Protein AF-A0A7V3BK94-F1 (afdb_monomer_lite)

Secondary structure (DSSP, 8-state):
---------HHHHHHHHHHTTSSPPPEEEEEEGGGHHHHHHHHHTT--SSEEEEE-

Structure (mmCIF, N/CA/C/O backbone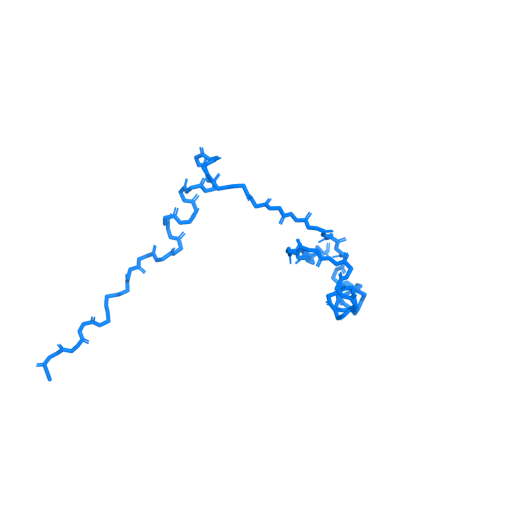):
data_AF-A0A7V3BK94-F1
#
_entry.id   AF-A0A7V3BK94-F1
#
loop_
_atom_site.group_PDB
_atom_site.id
_atom_site.type_symbol
_atom_site.label_atom_id
_atom_site.label_alt_id
_atom_site.label_comp_id
_atom_site.label_asym_id
_atom_site.label_entity_id
_atom_site.label_seq_id
_atom_site.pdbx_PDB_ins_code
_atom_site.Cartn_x
_atom_site.Cartn_y
_atom_site.Cartn_z
_atom_site.occupancy
_atom_site.B_iso_or_equiv
_atom_site.auth_seq_id
_atom_site.auth_comp_id
_atom_site.auth_asym_id
_atom_site.auth_atom_id
_atom_site.pdbx_PDB_model_num
ATOM 1 N N . MET A 1 1 ? 13.601 -6.143 38.748 1.00 39.72 1 MET A N 1
ATOM 2 C CA . MET A 1 1 ? 12.365 -6.907 39.023 1.00 39.72 1 MET A CA 1
ATOM 3 C C . MET A 1 1 ? 11.288 -5.862 39.295 1.00 39.72 1 MET A C 1
ATOM 5 O O . MET A 1 1 ? 11.357 -5.236 40.332 1.00 39.72 1 MET A O 1
ATOM 9 N N . VAL A 1 2 ? 10.408 -5.432 38.397 1.00 38.94 2 VAL A N 1
ATOM 10 C CA . VAL A 1 2 ? 9.819 -5.957 37.161 1.00 38.94 2 VAL A CA 1
ATOM 11 C C . VAL A 1 2 ? 9.594 -4.733 36.253 1.00 38.94 2 VAL A C 1
ATOM 13 O O . VAL A 1 2 ? 9.026 -3.752 36.720 1.00 38.94 2 VAL A O 1
ATOM 16 N N . SER A 1 3 ? 10.029 -4.759 34.990 1.00 31.69 3 SER A N 1
ATOM 17 C CA . SER A 1 3 ? 9.540 -3.800 33.988 1.00 31.69 3 SER A CA 1
ATOM 18 C C . SER A 1 3 ? 8.509 -4.546 33.154 1.00 31.69 3 SER A C 1
ATOM 20 O O . SER A 1 3 ? 8.846 -5.429 32.368 1.00 31.69 3 SER A O 1
ATOM 22 N N . VAL A 1 4 ? 7.238 -4.290 33.450 1.00 43.53 4 VAL A N 1
ATOM 23 C CA . VAL A 1 4 ? 6.103 -4.866 32.736 1.00 43.53 4 VAL A CA 1
ATOM 24 C C . VAL A 1 4 ? 6.095 -4.252 31.338 1.00 43.53 4 VAL A C 1
ATOM 26 O O . VAL A 1 4 ? 5.644 -3.124 31.157 1.00 43.53 4 VAL A O 1
ATOM 29 N N . ILE A 1 5 ? 6.589 -4.983 30.337 1.00 49.16 5 ILE A N 1
ATOM 30 C CA . ILE A 1 5 ? 6.180 -4.748 28.951 1.00 49.16 5 ILE A CA 1
ATOM 31 C C . ILE A 1 5 ? 4.724 -5.201 28.891 1.00 49.16 5 ILE A C 1
ATOM 33 O O . ILE A 1 5 ? 4.429 -6.392 28.815 1.00 49.16 5 ILE A O 1
ATOM 37 N N . SER A 1 6 ? 3.798 -4.253 29.016 1.00 42.16 6 SER A N 1
ATOM 38 C CA . SER A 1 6 ? 2.400 -4.524 28.727 1.00 42.16 6 SER A CA 1
ATOM 39 C C . SER A 1 6 ? 2.289 -4.733 27.219 1.00 42.16 6 SER A C 1
ATOM 41 O O . SER A 1 6 ? 2.522 -3.829 26.414 1.00 42.16 6 SER A O 1
ATOM 43 N N . THR A 1 7 ? 1.961 -5.955 26.808 1.00 56.66 7 THR A N 1
ATOM 44 C CA . THR A 1 7 ? 1.478 -6.232 25.456 1.00 56.66 7 THR A CA 1
ATOM 45 C C . THR A 1 7 ? 0.097 -5.597 25.331 1.00 56.66 7 THR A C 1
ATOM 47 O O . THR A 1 7 ? -0.927 -6.270 25.397 1.00 56.66 7 THR A O 1
ATOM 50 N N . LEU A 1 8 ? 0.054 -4.268 25.210 1.00 55.91 8 LEU A N 1
ATOM 51 C CA . LEU A 1 8 ? -1.120 -3.570 24.708 1.00 55.91 8 LEU A CA 1
ATOM 52 C C . LEU A 1 8 ? -1.513 -4.259 23.394 1.00 55.91 8 LEU A C 1
ATOM 54 O O . LEU A 1 8 ? -0.626 -4.495 22.562 1.00 55.91 8 LEU A O 1
ATOM 58 N N . PRO A 1 9 ? -2.796 -4.562 23.153 1.00 53.56 9 PRO A N 1
ATOM 59 C CA . PRO A 1 9 ? -3.261 -4.957 21.834 1.00 53.56 9 PRO A CA 1
ATOM 60 C C . PRO A 1 9 ? -3.180 -3.733 20.903 1.00 53.56 9 PRO A C 1
ATOM 62 O O . PRO A 1 9 ? -4.198 -3.168 20.520 1.00 53.56 9 PRO A O 1
ATOM 65 N N . ARG A 1 10 ? -1.962 -3.294 20.542 1.00 62.16 10 ARG A N 1
ATOM 66 C CA . ARG A 1 10 ? -1.699 -2.097 19.718 1.00 62.16 10 ARG A CA 1
ATOM 67 C C . ARG A 1 10 ? -2.448 -2.141 18.389 1.00 62.16 10 ARG A C 1
ATOM 69 O O .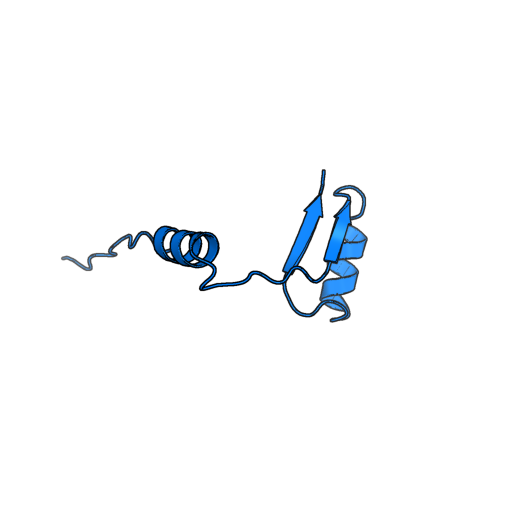 ARG A 1 10 ? -2.857 -1.106 17.884 1.00 62.16 10 ARG A O 1
ATOM 76 N N . SER A 1 11 ? -2.664 -3.333 17.845 1.00 67.06 11 SER A N 1
ATOM 77 C CA . SER A 1 11 ? -3.400 -3.500 16.594 1.00 67.06 11 SER A CA 1
ATOM 78 C C . SER A 1 11 ? -4.921 -3.449 16.779 1.00 67.06 11 SER A C 1
ATOM 80 O O . SER A 1 11 ? -5.621 -3.016 15.870 1.00 67.06 11 SER A O 1
ATOM 82 N N . GLY A 1 12 ? -5.454 -3.851 17.940 1.00 77.62 12 GLY A N 1
ATOM 83 C CA . GLY A 1 12 ? -6.902 -3.971 18.159 1.00 77.62 12 GLY A CA 1
ATOM 84 C C . GLY A 1 12 ? -7.632 -2.630 18.081 1.00 77.62 12 GLY A C 1
ATOM 85 O O . GLY A 1 12 ? -8.686 -2.527 17.456 1.00 77.62 12 GLY A O 1
ATOM 86 N N . GLU A 1 13 ? -7.043 -1.578 18.649 1.00 81.38 13 GLU A N 1
ATOM 87 C CA . GLU A 1 13 ? -7.609 -0.228 18.571 1.00 81.38 13 GLU A CA 1
ATOM 88 C C . GLU A 1 13 ? -7.541 0.352 17.156 1.00 81.38 13 GLU A C 1
ATOM 90 O O . GLU A 1 13 ? -8.509 0.965 16.709 1.00 81.38 13 GLU A O 1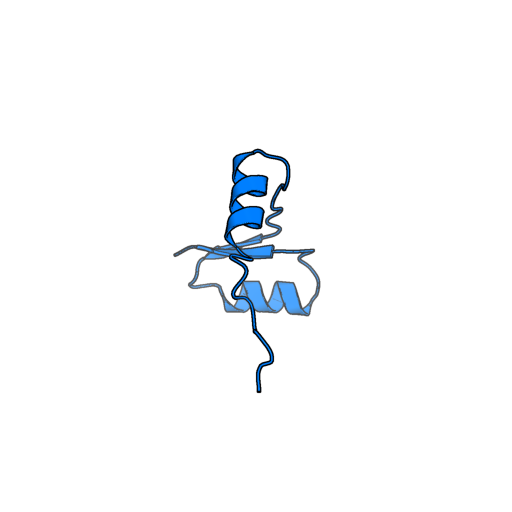
ATOM 95 N N . ILE A 1 14 ? -6.450 0.087 16.427 1.00 81.38 14 ILE A N 1
ATOM 96 C CA . ILE A 1 14 ? -6.287 0.502 15.027 1.00 81.38 14 ILE A CA 1
ATOM 97 C C . ILE A 1 14 ? -7.380 -0.138 14.167 1.00 81.38 14 ILE A C 1
ATOM 99 O O . ILE A 1 14 ? -8.081 0.567 13.444 1.00 81.38 14 ILE A O 1
ATOM 103 N N . PHE A 1 15 ? -7.586 -1.454 14.283 1.00 83.19 15 PHE A N 1
ATOM 104 C CA . PHE A 1 15 ? -8.645 -2.143 13.542 1.00 83.19 15 PHE A CA 1
ATOM 105 C C . PHE A 1 15 ? -10.041 -1.665 13.942 1.00 83.19 15 PHE A C 1
ATOM 107 O O . PHE A 1 15 ? -10.903 -1.532 13.075 1.00 83.19 15 PHE A O 1
ATOM 114 N N . ARG A 1 16 ? -10.266 -1.338 15.222 1.00 87.00 16 ARG A N 1
ATOM 115 C CA . ARG A 1 16 ? -11.528 -0.737 15.671 1.00 87.00 16 ARG A CA 1
ATOM 116 C C . ARG A 1 16 ? -11.773 0.620 15.011 1.00 87.00 16 ARG A C 1
ATOM 118 O O . ARG A 1 16 ? -12.898 0.869 14.596 1.00 87.00 16 ARG A O 1
ATOM 125 N N . TRP A 1 17 ? -10.764 1.485 14.900 1.00 87.25 17 TRP A N 1
ATOM 126 C CA . TRP A 1 17 ? -10.901 2.779 14.220 1.00 87.25 17 TRP A CA 1
ATOM 127 C C . TRP A 1 17 ? -11.111 2.643 12.713 1.00 87.25 17 TRP A C 1
ATOM 129 O O . TRP A 1 17 ? -11.876 3.416 12.144 1.00 87.25 17 TRP A O 1
ATOM 139 N N . V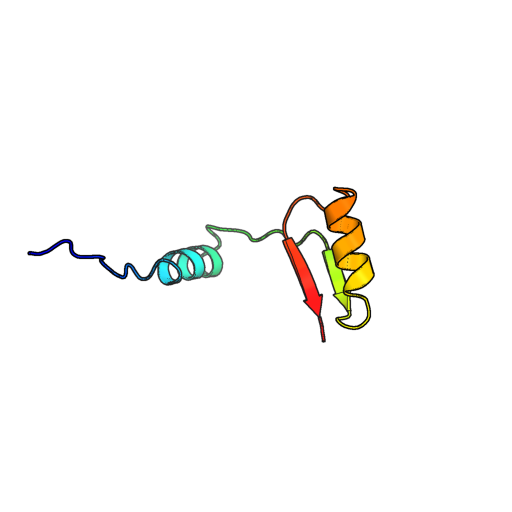AL A 1 18 ? -10.479 1.656 12.072 1.00 86.62 18 VAL A N 1
ATOM 140 C CA . VAL A 1 18 ? -10.732 1.343 10.657 1.00 86.62 18 VAL A CA 1
ATOM 141 C C . VAL A 1 18 ? -12.166 0.846 10.468 1.00 86.62 18 VAL A C 1
ATOM 143 O O . VAL A 1 18 ? -12.894 1.384 9.639 1.00 86.62 18 VAL A O 1
ATOM 146 N N . GLY A 1 19 ? -12.611 -0.117 11.282 1.00 86.44 19 GLY A N 1
ATOM 147 C CA . GLY A 1 19 ? -13.972 -0.660 11.223 1.00 86.44 19 GLY A CA 1
ATOM 148 C C . GLY A 1 19 ? -15.061 0.354 11.591 1.00 86.44 19 GLY A C 1
ATOM 149 O O . 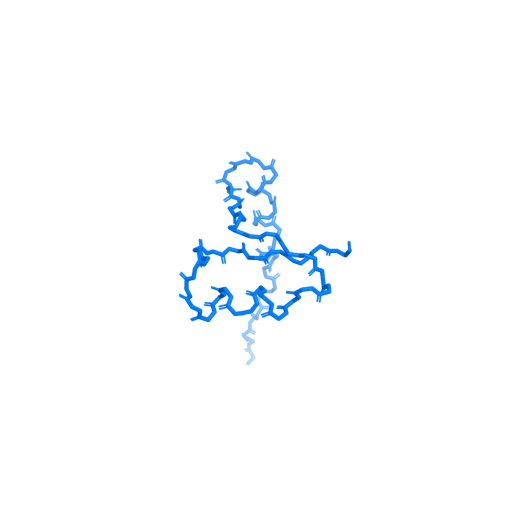GLY A 1 19 ? -16.160 0.289 11.050 1.00 86.44 19 GLY A O 1
ATOM 150 N N . SER A 1 20 ? -14.762 1.317 12.470 1.00 91.06 20 SER A N 1
ATOM 151 C CA . SER A 1 20 ? -15.676 2.415 12.815 1.00 91.06 20 SER A CA 1
ATOM 152 C C . SER A 1 20 ? -15.615 3.602 11.847 1.00 91.06 20 SER A C 1
ATOM 154 O O . SER A 1 20 ? -16.375 4.555 12.012 1.00 91.06 20 SER A O 1
ATOM 156 N N . GLY A 1 21 ? -14.709 3.583 10.862 1.00 87.06 21 GLY A N 1
ATOM 157 C CA . GLY A 1 21 ? -14.505 4.670 9.900 1.00 87.06 21 GLY A CA 1
ATOM 158 C C . GLY A 1 21 ? -13.787 5.909 10.456 1.00 87.06 21 GLY A C 1
ATOM 159 O O . GLY A 1 21 ? -13.636 6.894 9.731 1.00 87.06 21 GLY A O 1
ATOM 160 N N . GLN A 1 22 ? -13.328 5.871 11.712 1.00 86.62 22 GLN A N 1
ATOM 161 C CA . GLN A 1 22 ? -12.539 6.935 12.350 1.00 86.62 22 GLN A CA 1
ATOM 162 C C . GLN A 1 22 ? -11.112 7.031 11.790 1.00 86.62 22 GLN A C 1
ATOM 164 O O . GLN A 1 22 ? -10.514 8.103 11.820 1.00 86.62 22 GLN A O 1
ATOM 169 N N . LEU A 1 23 ? -10.575 5.931 11.254 1.00 84.81 23 LEU A N 1
ATOM 170 C CA . LEU A 1 23 ? -9.296 5.891 10.550 1.00 84.81 23 LEU A CA 1
ATOM 171 C C . LEU A 1 23 ? -9.522 5.401 9.119 1.00 84.81 23 LEU A C 1
ATOM 173 O O . LEU A 1 23 ? -9.874 4.243 8.902 1.00 84.81 23 LEU A O 1
ATOM 177 N N . ARG A 1 24 ? -9.289 6.272 8.134 1.00 81.50 24 ARG A N 1
ATOM 178 C CA . ARG A 1 24 ? -9.306 5.894 6.716 1.00 81.50 24 ARG A CA 1
ATOM 179 C C . ARG A 1 24 ? -7.893 5.570 6.263 1.00 81.50 24 ARG A C 1
ATOM 181 O O . ARG A 1 24 ? -6.984 6.379 6.423 1.00 81.50 24 ARG A O 1
ATOM 188 N N . VAL A 1 25 ? -7.717 4.377 5.710 1.00 82.06 25 VAL A N 1
ATOM 189 C CA . VAL A 1 25 ? -6.450 3.956 5.118 1.00 82.06 25 VAL A CA 1
ATOM 190 C C . VAL A 1 25 ? -6.459 4.381 3.655 1.00 82.06 25 VAL A C 1
ATOM 192 O O . VAL A 1 25 ? -7.320 3.945 2.897 1.00 82.06 25 VAL A O 1
ATOM 195 N N . HIS A 1 26 ? -5.521 5.241 3.272 1.00 82.31 26 HIS A N 1
ATOM 196 C CA . HIS A 1 26 ? -5.285 5.593 1.876 1.00 82.31 26 HIS A CA 1
ATOM 197 C C . HIS A 1 26 ? -4.274 4.612 1.276 1.00 82.31 26 HIS A C 1
ATOM 199 O O . HIS A 1 26 ? -3.274 4.287 1.922 1.00 82.31 26 HIS A O 1
ATOM 205 N N . ILE A 1 27 ? -4.594 4.091 0.091 1.00 83.06 27 ILE A N 1
ATOM 206 C CA . ILE A 1 27 ? -3.736 3.204 -0.697 1.00 83.06 27 ILE A CA 1
ATOM 207 C C . ILE A 1 27 ? -3.398 3.970 -1.970 1.00 83.06 27 ILE A C 1
ATOM 209 O O . ILE A 1 27 ? -4.290 4.297 -2.748 1.00 83.06 27 ILE A O 1
ATOM 213 N N . ASP A 1 28 ? -2.120 4.282 -2.142 1.00 77.56 28 ASP A N 1
ATOM 214 C CA . ASP A 1 28 ? -1.619 5.147 -3.215 1.00 77.56 28 ASP A CA 1
ATOM 215 C C . ASP A 1 28 ? -1.183 4.351 -4.446 1.00 77.56 28 ASP A C 1
ATOM 217 O O . ASP A 1 28 ? -0.964 4.920 -5.511 1.00 77.56 28 ASP A O 1
ATOM 221 N N . GLY A 1 29 ? -1.068 3.028 -4.317 1.00 82.75 29 GLY A N 1
ATOM 222 C CA . GLY A 1 29 ? -0.783 2.151 -5.441 1.00 82.75 29 GLY A CA 1
ATOM 223 C C . GLY A 1 29 ? -1.079 0.692 -5.135 1.00 82.75 29 GLY A C 1
ATOM 224 O O . GLY A 1 29 ? -0.751 0.191 -4.059 1.00 82.75 29 GLY A O 1
ATOM 225 N N . GLU A 1 30 ? -1.667 0.008 -6.109 1.00 88.62 30 GLU A N 1
ATOM 226 C CA . GLU A 1 30 ? -1.823 -1.442 -6.124 1.00 88.62 30 GLU A CA 1
ATOM 227 C C . GLU A 1 30 ? -1.015 -1.995 -7.294 1.00 88.62 30 GLU A C 1
ATOM 229 O O . GLU A 1 30 ? -1.155 -1.535 -8.427 1.00 88.62 30 GLU A O 1
ATOM 234 N N . TYR A 1 31 ? -0.157 -2.970 -7.019 1.00 86.44 31 TYR A N 1
ATOM 235 C CA . TYR A 1 31 ? 0.668 -3.617 -8.032 1.00 86.44 31 TYR A CA 1
ATOM 236 C C . TYR A 1 31 ? 0.473 -5.128 -7.939 1.00 86.44 31 TYR A C 1
ATOM 238 O O . TYR A 1 31 ? 0.419 -5.662 -6.828 1.00 86.44 31 TYR A O 1
ATOM 246 N N . PRO A 1 32 ? 0.405 -5.855 -9.065 1.00 91.94 32 PRO A N 1
ATOM 247 C CA . PRO A 1 32 ? 0.476 -7.307 -9.028 1.00 91.94 32 PRO A CA 1
ATOM 248 C C . PRO A 1 32 ? 1.752 -7.759 -8.312 1.00 91.94 32 PRO A C 1
ATOM 250 O O . PRO A 1 32 ? 2.801 -7.127 -8.453 1.00 91.94 32 PRO A O 1
ATOM 253 N N . LEU A 1 33 ? 1.704 -8.880 -7.592 1.00 89.44 33 LEU A N 1
ATOM 254 C CA . LEU A 1 33 ? 2.869 -9.434 -6.896 1.00 89.44 33 LEU A CA 1
ATOM 255 C C . LEU A 1 33 ? 4.034 -9.689 -7.866 1.00 89.44 33 LEU A C 1
ATOM 257 O O . LEU A 1 33 ? 5.193 -9.464 -7.523 1.00 89.44 33 LEU A O 1
ATOM 261 N N . ALA A 1 34 ? 3.719 -10.079 -9.104 1.00 92.12 34 ALA A N 1
ATOM 262 C CA . ALA A 1 34 ? 4.689 -10.232 -10.187 1.00 92.12 34 ALA A CA 1
ATOM 263 C C . ALA A 1 34 ? 5.440 -8.927 -10.532 1.00 92.12 34 ALA A C 1
ATOM 265 O O . ALA A 1 34 ? 6.541 -8.972 -11.074 1.00 92.12 34 ALA A O 1
ATOM 266 N N . GLU A 1 35 ? 4.871 -7.767 -10.202 1.00 91.19 35 GLU A N 1
ATOM 267 C CA . GLU A 1 35 ? 5.426 -6.439 -10.463 1.00 91.19 35 GLU A CA 1
ATOM 268 C C . GLU A 1 35 ? 5.979 -5.755 -9.203 1.00 91.19 35 GLU A C 1
ATOM 270 O O . GLU A 1 35 ? 6.167 -4.538 -9.189 1.00 91.19 35 GLU A O 1
ATOM 275 N N . ALA A 1 36 ? 6.305 -6.516 -8.152 1.00 89.81 36 ALA A N 1
ATOM 276 C CA . ALA A 1 36 ? 6.848 -5.977 -6.900 1.00 89.81 36 ALA A CA 1
ATOM 277 C C . ALA A 1 36 ? 8.068 -5.052 -7.097 1.00 89.81 36 ALA A C 1
ATOM 279 O O . ALA A 1 36 ? 8.227 -4.072 -6.372 1.00 89.81 36 ALA A O 1
ATOM 280 N N . ALA A 1 37 ? 8.896 -5.308 -8.116 1.00 89.81 37 ALA A N 1
ATOM 281 C CA . ALA A 1 37 ? 10.015 -4.434 -8.467 1.00 89.81 37 ALA A CA 1
ATOM 282 C C . ALA A 1 37 ? 9.563 -3.017 -8.872 1.00 89.81 37 ALA A C 1
ATOM 284 O O . ALA A 1 37 ? 10.204 -2.038 -8.496 1.00 89.81 37 ALA A O 1
ATOM 285 N N . LYS A 1 38 ? 8.439 -2.887 -9.592 1.00 87.56 38 LYS A N 1
ATOM 286 C CA . LYS A 1 38 ? 7.866 -1.581 -9.957 1.00 87.56 38 LYS A CA 1
ATOM 287 C C . LYS A 1 38 ? 7.292 -0.867 -8.737 1.00 87.56 38 LYS A C 1
ATOM 289 O O . LYS A 1 38 ? 7.519 0.326 -8.581 1.00 87.56 38 LYS A O 1
ATOM 294 N N . ALA A 1 39 ? 6.617 -1.603 -7.851 1.00 86.06 39 ALA A N 1
ATOM 295 C CA . ALA A 1 39 ? 6.123 -1.065 -6.584 1.00 86.06 39 ALA A CA 1
ATOM 296 C C . ALA A 1 39 ? 7.264 -0.473 -5.739 1.00 86.06 39 ALA A C 1
ATOM 298 O O . ALA A 1 39 ? 7.138 0.620 -5.189 1.00 86.06 39 ALA A O 1
ATOM 299 N N . GLN A 1 40 ? 8.404 -1.168 -5.676 1.00 85.88 40 GLN A N 1
ATOM 300 C CA . GLN A 1 40 ? 9.582 -0.687 -4.962 1.00 85.88 40 GLN A CA 1
ATOM 301 C C . GLN A 1 40 ? 10.232 0.520 -5.649 1.00 85.88 40 GLN A C 1
ATOM 303 O O . GLN A 1 40 ? 10.557 1.494 -4.973 1.00 85.88 40 GLN A O 1
ATOM 308 N N . ALA A 1 41 ? 10.347 0.510 -6.979 1.00 89.12 41 ALA A N 1
ATOM 309 C CA . ALA A 1 41 ? 10.836 1.667 -7.722 1.00 89.12 41 ALA A CA 1
ATOM 310 C C . ALA A 1 41 ? 9.957 2.909 -7.479 1.00 89.12 41 ALA A C 1
ATOM 312 O O . ALA A 1 41 ? 10.490 3.987 -7.230 1.00 89.12 41 ALA A O 1
ATOM 313 N N . ALA A 1 42 ? 8.629 2.767 -7.469 1.00 84.88 42 ALA A N 1
ATOM 314 C CA . ALA A 1 42 ? 7.707 3.873 -7.200 1.00 84.88 42 ALA A CA 1
ATOM 315 C C . ALA A 1 42 ? 7.885 4.462 -5.782 1.00 84.88 42 ALA A C 1
ATOM 317 O O . ALA A 1 42 ? 7.785 5.677 -5.587 1.00 84.88 42 ALA A O 1
ATOM 318 N N . LEU A 1 43 ? 8.219 3.622 -4.794 1.00 85.25 43 LEU A N 1
ATOM 319 C CA . LEU A 1 43 ? 8.572 4.065 -3.439 1.00 85.25 43 LEU A CA 1
ATOM 320 C C . LEU A 1 43 ? 9.909 4.821 -3.410 1.00 85.25 43 LEU A C 1
ATOM 322 O O . LEU A 1 43 ? 10.011 5.869 -2.770 1.00 85.25 43 LEU A O 1
ATOM 326 N N . GLU A 1 44 ? 10.927 4.313 -4.108 1.00 86.94 44 GLU A N 1
ATOM 327 C CA . GLU A 1 44 ? 12.267 4.916 -4.170 1.00 86.94 44 GLU A CA 1
ATOM 328 C C . GLU A 1 44 ? 12.250 6.297 -4.838 1.00 86.94 44 GLU A C 1
ATOM 330 O O . GLU A 1 44 ? 12.874 7.237 -4.339 1.00 86.94 44 GLU A O 1
ATOM 335 N N . HIS A 1 45 ? 11.469 6.453 -5.909 1.00 87.69 45 HIS A N 1
ATOM 336 C CA . HIS A 1 45 ? 11.302 7.724 -6.619 1.00 87.69 45 HIS A CA 1
ATOM 337 C C . HIS A 1 45 ? 10.320 8.683 -5.926 1.00 87.69 45 HIS A C 1
ATOM 339 O O . HIS A 1 45 ? 10.123 9.803 -6.396 1.00 87.69 45 HIS A O 1
ATOM 345 N N . ARG A 1 46 ? 9.744 8.284 -4.778 1.00 81.44 46 ARG A N 1
ATOM 346 C CA . ARG A 1 46 ? 8.726 9.041 -4.023 1.00 81.44 46 ARG A CA 1
ATOM 347 C C . ARG A 1 46 ? 7.488 9.383 -4.856 1.00 81.44 46 ARG A C 1
ATOM 349 O O . ARG A 1 46 ? 6.853 10.412 -4.633 1.00 81.44 46 ARG A O 1
ATOM 356 N N . GLU A 1 47 ? 7.142 8.515 -5.799 1.00 80.75 47 GLU A N 1
ATOM 357 C CA . GLU A 1 47 ? 5.970 8.673 -6.664 1.00 80.75 47 GLU A CA 1
ATOM 358 C C . GLU A 1 47 ? 4.673 8.287 -5.942 1.00 80.75 47 GLU A C 1
ATOM 360 O O . GLU A 1 47 ? 3.594 8.743 -6.310 1.00 80.75 47 GLU A O 1
ATOM 365 N N . THR A 1 48 ? 4.769 7.495 -4.871 1.00 75.25 48 THR A N 1
ATOM 366 C CA . THR A 1 48 ?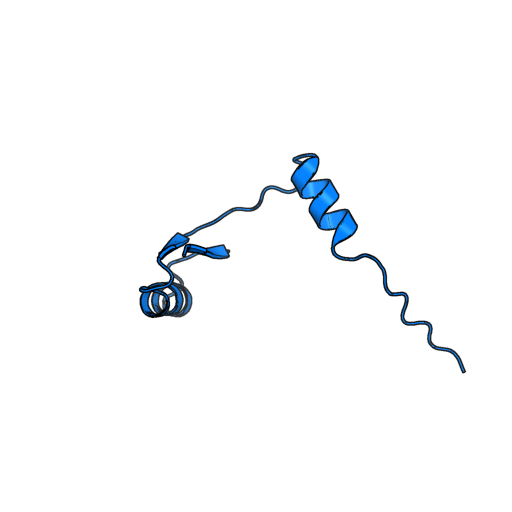 3.637 7.129 -4.009 1.00 75.25 48 THR A CA 1
ATOM 367 C C . THR A 1 48 ? 3.725 7.852 -2.667 1.00 75.25 48 THR A C 1
ATOM 369 O O . THR A 1 48 ? 4.758 7.786 -1.996 1.00 75.25 48 THR A O 1
ATOM 372 N N . ILE A 1 49 ? 2.638 8.484 -2.224 1.00 67.50 49 ILE A N 1
ATOM 373 C CA . ILE A 1 49 ? 2.569 9.173 -0.927 1.00 67.50 49 ILE A CA 1
ATOM 374 C C . ILE A 1 49 ? 1.764 8.325 0.057 1.00 67.50 49 ILE A C 1
ATOM 376 O O . ILE A 1 49 ? 0.655 8.684 0.418 1.00 67.50 49 ILE A O 1
ATOM 380 N N . GLY A 1 50 ? 2.342 7.221 0.532 1.00 72.75 50 GLY A N 1
ATOM 381 C CA . GLY A 1 50 ? 1.700 6.412 1.567 1.00 72.75 50 GLY A CA 1
ATOM 382 C C . GLY A 1 50 ? 1.854 4.916 1.351 1.00 72.75 50 GLY A C 1
ATOM 383 O O . GLY A 1 50 ? 2.971 4.400 1.379 1.00 72.75 50 GLY A O 1
ATOM 384 N N . LYS A 1 51 ? 0.735 4.192 1.269 1.00 79.62 51 LYS A N 1
ATOM 385 C CA . LYS A 1 51 ? 0.735 2.721 1.302 1.00 79.62 51 LYS A CA 1
ATOM 386 C C . LYS A 1 51 ? 0.635 2.144 -0.101 1.00 79.62 51 LYS A C 1
ATOM 388 O O . LYS A 1 51 ? -0.260 2.499 -0.859 1.00 79.62 51 LYS A O 1
ATOM 393 N N . VAL A 1 52 ? 1.513 1.187 -0.382 1.00 86.12 52 VAL A N 1
ATOM 394 C CA . VAL A 1 52 ? 1.505 0.391 -1.608 1.00 86.12 52 VAL A CA 1
ATOM 395 C C . VAL A 1 52 ? 1.103 -1.041 -1.270 1.00 86.12 52 VAL A C 1
ATOM 397 O O . VAL A 1 52 ? 1.623 -1.616 -0.310 1.00 86.12 52 VAL A O 1
ATOM 400 N N . LEU A 1 53 ? 0.166 -1.603 -2.030 1.00 87.56 53 LEU A N 1
ATOM 401 C CA . LEU A 1 53 ? -0.334 -2.963 -1.854 1.00 87.56 53 LEU A CA 1
ATOM 402 C C . LEU A 1 53 ? 0.146 -3.858 -2.997 1.00 87.56 53 LEU A C 1
ATOM 404 O O . LEU A 1 53 ? 0.082 -3.476 -4.163 1.00 87.56 53 LEU A O 1
ATOM 408 N N . LEU A 1 54 ? 0.596 -5.063 -2.649 1.00 89.00 54 LEU A N 1
ATOM 409 C CA . LEU A 1 54 ? 0.838 -6.123 -3.620 1.00 89.00 54 LEU A CA 1
ATOM 410 C C . LEU A 1 54 ? -0.357 -7.068 -3.635 1.00 89.00 54 LEU A C 1
ATOM 412 O O . LEU A 1 54 ? -0.712 -7.627 -2.594 1.00 89.00 54 LEU A O 1
ATOM 416 N N . VAL A 1 55 ? -0.965 -7.232 -4.805 1.00 89.94 55 VAL A N 1
ATOM 417 C CA . VAL A 1 55 ? -2.110 -8.123 -5.015 1.00 89.94 55 VAL A CA 1
ATOM 418 C C . VAL A 1 55 ? -1.651 -9.404 -5.726 1.00 89.94 55 VAL A C 1
ATOM 420 O O . VAL A 1 55 ? -0.872 -9.307 -6.676 1.00 89.94 55 VAL A O 1
ATOM 423 N N . PRO A 1 56 ? -2.036 -10.597 -5.241 1.00 84.69 56 PRO A N 1
ATOM 424 C CA . PRO A 1 56 ? -1.622 -11.869 -5.832 1.00 84.69 56 PRO A CA 1
ATOM 425 C C . PRO A 1 56 ? -2.214 -12.106 -7.224 1.00 84.69 56 PRO A C 1
ATOM 427 O O . PRO A 1 56 ? -3.367 -11.680 -7.466 1.00 84.69 56 PRO A O 1
#

pLDDT: mean 77.81, std 15.58, range [31.69, 92.12]

Foldseek 3Di:
DDDDPPPDVVVVVVVVCVVVVVDDADEQEEDEPVVVVVVVVCVVVVVGDHHYHYDD

Radius of gyration: 16.65 Å; chains: 1; bounding box: 28×21×50 Å

Sequence (56 aa):
MVSVISTLPRSGEIFRWVGSGQLRVHIDGEYPLAEAAKAQAALEHRETIGKVLLVP